Protein AF-A0A183P078-F1 (afdb_monomer_lite)

Secondary structure (DSSP, 8-state):
-----------------S-HHHHHHHHHHHHHHHHHHTTS-SS---------PPPPHHHHHHHHHHHHH-SS--HHHHHHHHHHTT--HHHHHHHHHHHHHHHHHHH--

Radius of gyration: 20.88 Å; chains: 1; bounding box: 39×44×66 Å

Organism: NCBI:txid31246

Sequence (109 aa):
IDSSSELSLNNHDQNYNNNNNEYLNNKQNDLNQLKKINKQNNNHNHNYSRNRTAFTDYQLICLEREFSHIQYLSRIDRIHLAQNLNLTEKQVKIWFQNRRVRWRKRNSL

Structure (mmCIF, N/CA/C/O backbone):
data_AF-A0A183P078-F1
#
_entry.id   AF-A0A183P078-F1
#
loop_
_atom_site.group_PDB
_atom_site.id
_atom_site.type_symbol
_atom_site.label_atom_id
_atom_site.label_alt_id
_atom_site.label_comp_id
_atom_site.label_asym_id
_atom_site.label_entity_id
_atom_site.label_seq_id
_atom_site.pdbx_PDB_ins_code
_atom_site.Cartn_x
_atom_site.Cartn_y
_atom_site.Cartn_z
_atom_site.occupancy
_atom_site.B_iso_or_equiv
_atom_site.auth_seq_id
_atom_site.auth_comp_id
_atom_site.auth_asym_id
_atom_site.auth_atom_id
_atom_site.pdbx_PDB_model_num
ATOM 1 N N . ILE A 1 1 ? -11.450 24.358 -44.042 1.00 34.62 1 ILE A N 1
ATOM 2 C CA . ILE A 1 1 ? -11.245 22.899 -44.172 1.00 34.62 1 ILE A CA 1
ATOM 3 C C . ILE A 1 1 ? -9.870 22.636 -43.583 1.00 34.62 1 ILE A C 1
ATOM 5 O O . ILE A 1 1 ? -8.909 23.106 -44.165 1.00 34.62 1 ILE A O 1
ATOM 9 N N . ASP A 1 2 ? -9.665 22.061 -42.414 1.00 32.41 2 ASP A N 1
ATOM 10 C CA . ASP A 1 2 ? -10.519 21.580 -41.331 1.00 32.41 2 ASP A CA 1
ATOM 11 C C . ASP A 1 2 ? -9.619 21.576 -40.077 1.00 32.41 2 ASP A C 1
ATOM 13 O O . ASP A 1 2 ? -8.392 21.521 -40.188 1.00 32.41 2 ASP A O 1
ATOM 17 N N . SER A 1 3 ? -10.235 21.699 -38.911 1.00 44.38 3 SER A N 1
ATOM 18 C CA . SER A 1 3 ? -9.624 21.707 -37.589 1.00 44.38 3 SER A CA 1
ATOM 19 C C . SER A 1 3 ? -8.840 20.426 -37.299 1.00 44.38 3 SER A C 1
ATOM 21 O O . SER A 1 3 ? -9.334 19.317 -37.470 1.00 44.38 3 SER A O 1
ATOM 23 N N . SER A 1 4 ? -7.658 20.567 -36.708 1.00 38.53 4 SER A N 1
ATOM 24 C CA . SER A 1 4 ? -7.100 19.553 -35.811 1.00 38.53 4 SER A CA 1
ATOM 25 C C . SER A 1 4 ? -6.550 20.268 -34.586 1.00 38.53 4 SER A C 1
ATOM 27 O O . SER A 1 4 ? -5.487 20.877 -34.621 1.00 38.53 4 SER A O 1
ATOM 29 N N . SER A 1 5 ? -7.356 20.263 -33.520 1.00 45.00 5 SER A N 1
ATOM 30 C CA . SER A 1 5 ? -6.926 20.642 -32.175 1.00 45.00 5 SER A CA 1
ATOM 31 C C . SER A 1 5 ? -5.869 19.648 -31.712 1.00 45.00 5 SER A C 1
ATOM 33 O O . SER A 1 5 ? -6.204 18.533 -31.314 1.00 45.00 5 SER A O 1
ATOM 35 N N . GLU A 1 6 ? -4.601 20.044 -31.740 1.00 41.44 6 GLU A N 1
ATOM 36 C CA . GLU A 1 6 ? -3.586 19.359 -30.950 1.00 41.44 6 GLU A CA 1
ATOM 37 C C . GLU A 1 6 ? -3.815 19.710 -29.477 1.00 41.44 6 GLU A C 1
ATOM 39 O O . GLU A 1 6 ? -3.617 20.838 -29.025 1.00 41.44 6 GLU A O 1
ATOM 44 N N . LEU A 1 7 ? -4.319 18.721 -28.739 1.00 39.75 7 LEU A N 1
ATOM 45 C CA . LEU A 1 7 ? -4.433 18.741 -27.288 1.00 39.75 7 LEU A CA 1
ATOM 46 C C . LEU A 1 7 ? -3.047 18.996 -26.691 1.00 39.75 7 LEU A C 1
ATOM 48 O O . LEU A 1 7 ? -2.171 18.133 -26.722 1.00 39.75 7 LEU A O 1
ATOM 52 N N . SER A 1 8 ? -2.876 20.196 -26.142 1.00 39.06 8 SER A N 1
ATOM 53 C CA . SER A 1 8 ? -1.691 20.598 -25.396 1.00 39.06 8 SER A CA 1
ATOM 54 C C . SER A 1 8 ? -1.494 19.646 -24.212 1.00 39.06 8 SER A C 1
ATOM 56 O O . SER A 1 8 ? -2.275 19.640 -23.256 1.00 39.06 8 SER A O 1
ATOM 58 N N . LEU A 1 9 ? -0.473 18.790 -24.302 1.00 38.56 9 LEU A N 1
ATOM 59 C CA . LEU A 1 9 ? 0.024 17.987 -23.191 1.00 38.56 9 LEU A CA 1
ATOM 60 C C . LEU A 1 9 ? 0.528 18.959 -22.127 1.00 38.56 9 LEU A C 1
ATOM 62 O O . LEU A 1 9 ? 1.603 19.541 -22.258 1.00 38.56 9 LEU A O 1
ATOM 66 N N . ASN A 1 10 ? -0.284 19.161 -21.090 1.00 37.78 10 ASN A N 1
ATOM 67 C CA . ASN A 1 10 ? 0.090 19.958 -19.935 1.00 37.78 10 ASN A CA 1
ATOM 68 C C . ASN A 1 10 ? 1.406 19.429 -19.358 1.00 37.78 10 ASN A C 1
ATOM 70 O O . ASN A 1 10 ? 1.473 18.327 -18.809 1.00 37.78 10 ASN A O 1
ATOM 74 N N . ASN A 1 11 ? 2.437 20.257 -19.509 1.00 39.38 11 ASN A N 1
ATOM 75 C CA . ASN A 1 11 ? 3.727 20.162 -18.855 1.00 39.38 11 ASN A CA 1
ATOM 76 C C . ASN A 1 11 ? 3.505 20.057 -17.341 1.00 39.38 11 ASN A C 1
ATOM 78 O O . ASN A 1 11 ? 3.183 21.046 -16.686 1.00 39.38 11 ASN A O 1
ATOM 82 N N . HIS A 1 12 ? 3.641 18.855 -16.781 1.00 42.22 12 HIS A N 1
ATOM 83 C CA . HIS A 1 12 ? 3.809 18.711 -15.342 1.00 42.22 12 HIS A CA 1
ATOM 84 C C . HIS A 1 12 ? 5.296 18.877 -15.047 1.00 42.22 12 HIS A C 1
ATOM 86 O O . HIS A 1 12 ? 6.102 17.987 -15.327 1.00 42.22 12 HIS A O 1
ATOM 92 N N . ASP A 1 13 ? 5.635 20.071 -14.568 1.00 39.94 13 ASP A N 1
ATOM 93 C CA . ASP A 1 13 ? 6.985 20.514 -14.262 1.00 39.94 13 ASP A CA 1
ATOM 94 C C . ASP A 1 13 ? 7.784 19.469 -13.478 1.00 39.94 13 ASP A C 1
ATOM 96 O O . ASP A 1 13 ? 7.451 19.060 -12.362 1.00 39.94 13 ASP A O 1
ATOM 100 N N . GLN A 1 14 ? 8.899 19.077 -14.087 1.00 44.44 14 GLN A N 1
ATOM 101 C CA . GLN A 1 14 ? 9.988 18.339 -13.470 1.00 44.44 14 GLN A CA 1
ATOM 102 C C . GLN A 1 14 ? 10.657 19.215 -12.406 1.00 44.44 14 GLN A C 1
ATOM 104 O O . GLN A 1 14 ? 11.675 19.850 -12.670 1.00 44.44 14 GLN A O 1
ATOM 109 N N . ASN A 1 15 ? 10.127 19.229 -11.183 1.00 33.00 15 ASN A N 1
ATOM 110 C CA . ASN A 1 15 ? 10.866 19.743 -10.033 1.00 33.00 15 ASN A CA 1
ATOM 111 C C . ASN A 1 15 ? 11.594 18.594 -9.323 1.00 33.00 15 ASN A C 1
ATOM 113 O O . ASN A 1 15 ? 11.204 18.114 -8.257 1.00 33.00 15 ASN A O 1
ATOM 117 N N . TYR A 1 16 ? 12.666 18.127 -9.963 1.00 38.16 16 TYR A N 1
ATOM 118 C CA . TYR A 1 16 ? 13.724 17.397 -9.281 1.00 38.16 16 TYR A CA 1
ATOM 119 C C . TYR A 1 16 ? 14.512 18.390 -8.428 1.00 38.16 16 TYR A C 1
ATOM 121 O O . TYR A 1 16 ? 15.229 19.218 -8.979 1.00 38.16 16 TYR A O 1
ATOM 129 N N . ASN A 1 17 ? 14.463 18.253 -7.099 1.00 36.94 17 ASN A N 1
ATOM 130 C CA . ASN A 1 17 ? 15.627 18.582 -6.280 1.00 36.94 17 ASN A CA 1
ATOM 131 C C . ASN A 1 17 ? 15.693 17.829 -4.937 1.00 36.94 17 ASN A C 1
ATOM 133 O O . ASN A 1 17 ? 14.838 17.956 -4.067 1.00 36.94 17 ASN A O 1
ATOM 137 N N . ASN A 1 18 ? 16.797 17.078 -4.829 1.00 42.31 18 ASN A N 1
ATOM 138 C CA . ASN A 1 18 ? 17.556 16.636 -3.655 1.00 42.31 18 ASN A CA 1
ATOM 139 C C . ASN A 1 18 ? 16.876 15.842 -2.530 1.00 42.31 18 ASN A C 1
ATOM 141 O O . ASN A 1 18 ? 16.520 16.400 -1.504 1.00 42.31 18 ASN A O 1
ATOM 145 N N . ASN A 1 19 ? 16.904 14.505 -2.654 1.00 36.28 19 A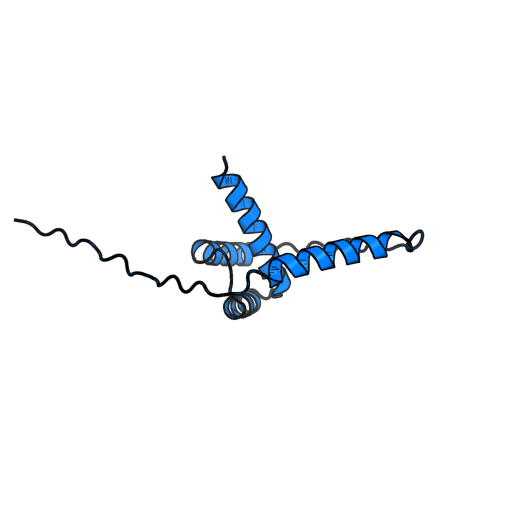SN A N 1
ATOM 146 C CA . ASN A 1 19 ? 17.143 13.575 -1.530 1.00 36.28 19 ASN A CA 1
ATOM 147 C C . ASN A 1 19 ? 17.760 12.231 -1.990 1.00 36.28 19 ASN A C 1
ATOM 149 O O . ASN A 1 19 ? 17.466 11.164 -1.456 1.00 36.28 19 ASN A O 1
ATOM 153 N N . ASN A 1 20 ? 18.647 12.250 -2.993 1.00 42.53 20 ASN A N 1
ATOM 154 C CA . ASN A 1 20 ? 19.294 11.021 -3.485 1.00 42.53 20 ASN A CA 1
ATOM 155 C C . ASN A 1 20 ? 20.397 10.479 -2.551 1.00 42.53 20 ASN A C 1
ATOM 157 O O . ASN A 1 20 ? 20.770 9.313 -2.665 1.00 42.53 20 ASN A O 1
ATOM 161 N N . ASN A 1 21 ? 20.867 11.268 -1.578 1.00 42.06 21 ASN A N 1
ATOM 162 C CA . ASN A 1 21 ? 21.908 10.833 -0.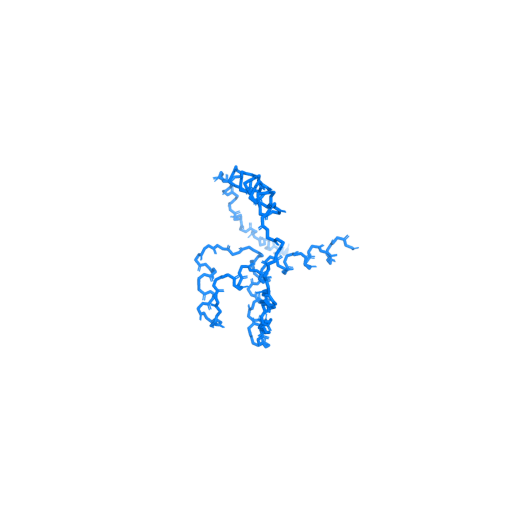637 1.00 42.06 21 ASN A CA 1
ATOM 163 C C . ASN A 1 21 ? 21.363 10.024 0.554 1.00 42.06 21 ASN A C 1
ATOM 165 O O . ASN A 1 21 ? 22.110 9.281 1.187 1.00 42.06 21 ASN A O 1
ATOM 169 N N . GLU A 1 22 ? 20.066 10.107 0.853 1.00 46.81 22 GLU A N 1
ATOM 170 C CA . GLU A 1 22 ? 19.479 9.387 1.989 1.00 46.81 22 GLU A CA 1
ATOM 171 C C . GLU A 1 22 ? 19.242 7.902 1.658 1.00 46.81 22 GLU A C 1
ATOM 173 O O . GLU A 1 22 ? 19.481 7.015 2.477 1.00 46.81 22 GLU A O 1
ATOM 178 N N . TYR A 1 23 ? 18.866 7.596 0.413 1.00 45.97 23 TYR A N 1
ATOM 179 C CA . TYR A 1 23 ? 18.626 6.220 -0.036 1.00 45.97 23 TYR A CA 1
ATOM 180 C C . TYR A 1 23 ? 19.898 5.363 -0.082 1.00 45.97 23 TYR A C 1
ATOM 182 O O . TYR A 1 23 ? 19.835 4.160 0.184 1.00 45.97 23 TYR A O 1
ATOM 190 N N . LEU A 1 24 ? 21.049 5.965 -0.399 1.00 44.97 24 LEU A N 1
ATOM 191 C CA . LEU A 1 24 ? 22.319 5.245 -0.483 1.00 44.97 24 LEU A CA 1
ATOM 192 C C . LEU A 1 24 ? 22.965 5.062 0.900 1.00 44.97 24 LEU A C 1
ATOM 194 O O . LEU A 1 24 ? 23.435 3.968 1.211 1.00 44.97 24 LEU A O 1
ATOM 198 N N . ASN A 1 25 ? 22.890 6.079 1.767 1.00 42.00 25 ASN A N 1
ATOM 199 C CA . ASN A 1 25 ? 23.400 5.999 3.139 1.00 42.00 25 ASN A CA 1
ATOM 200 C C . ASN A 1 25 ? 22.604 5.011 4.008 1.00 42.00 25 ASN A C 1
ATOM 202 O O . ASN A 1 25 ? 23.193 4.250 4.777 1.00 42.00 25 ASN A O 1
ATOM 206 N N . ASN A 1 26 ? 21.283 4.929 3.828 1.00 43.12 26 ASN A N 1
ATOM 207 C CA . ASN A 1 26 ? 20.450 3.977 4.569 1.00 43.12 26 ASN A CA 1
ATOM 208 C C . ASN A 1 26 ? 20.742 2.512 4.191 1.00 43.12 26 ASN A C 1
ATOM 210 O O . ASN A 1 26 ? 20.798 1.651 5.067 1.00 43.12 26 ASN A O 1
ATOM 214 N N . LYS A 1 27 ? 21.055 2.227 2.918 1.00 51.97 27 LYS A N 1
ATOM 215 C CA . LYS A 1 27 ? 21.422 0.873 2.458 1.00 51.97 27 LYS A CA 1
ATOM 216 C C . LYS A 1 27 ? 22.750 0.384 3.053 1.00 51.97 27 LYS A C 1
ATOM 218 O O . LYS A 1 27 ? 22.903 -0.805 3.337 1.00 51.97 27 LYS A O 1
ATOM 223 N N . GLN A 1 28 ? 23.700 1.297 3.259 1.00 46.16 28 GLN A N 1
ATOM 224 C CA . GLN A 1 28 ? 24.995 1.002 3.878 1.00 46.16 28 GLN A CA 1
ATOM 225 C C . GLN A 1 28 ? 24.843 0.698 5.380 1.00 46.16 28 GLN A C 1
ATOM 227 O O . GLN A 1 28 ? 25.480 -0.220 5.903 1.00 46.16 28 GLN A O 1
ATOM 232 N N . ASN A 1 29 ? 23.946 1.421 6.057 1.00 52.12 29 ASN A N 1
ATOM 233 C CA . ASN A 1 29 ? 23.629 1.214 7.470 1.00 52.12 29 ASN A CA 1
ATOM 234 C C . ASN A 1 29 ? 22.899 -0.120 7.708 1.00 52.12 29 ASN A C 1
ATOM 236 O O . ASN A 1 29 ? 23.263 -0.853 8.630 1.00 52.12 29 ASN A O 1
ATOM 240 N N . ASP A 1 30 ? 21.974 -0.500 6.820 1.00 56.41 30 ASP A N 1
ATOM 241 C CA . ASP A 1 30 ? 21.249 -1.779 6.881 1.00 56.41 30 ASP A CA 1
ATOM 242 C C . ASP A 1 30 ? 22.185 -2.998 6.747 1.00 56.41 30 ASP A C 1
ATOM 244 O O . ASP A 1 30 ? 22.056 -3.985 7.476 1.00 56.41 30 ASP A O 1
ATOM 248 N N . LEU A 1 31 ? 23.180 -2.931 5.851 1.00 54.94 31 LEU A N 1
ATOM 249 C CA . LEU A 1 31 ? 24.186 -3.989 5.664 1.00 54.94 31 LEU A CA 1
ATOM 250 C C . LEU A 1 31 ? 25.104 -4.151 6.885 1.00 54.94 31 LEU A C 1
ATOM 252 O O . LEU A 1 31 ? 25.475 -5.272 7.243 1.00 54.94 31 LEU A O 1
ATOM 256 N N . ASN A 1 32 ? 25.458 -3.046 7.541 1.00 52.03 32 ASN A N 1
ATOM 257 C CA . ASN A 1 32 ? 26.280 -3.065 8.751 1.00 52.03 32 ASN A CA 1
ATOM 258 C C . ASN A 1 32 ? 25.490 -3.550 9.977 1.00 52.03 32 ASN A C 1
ATOM 260 O O . ASN A 1 32 ? 26.057 -4.206 10.855 1.00 52.03 32 ASN A O 1
ATOM 264 N N . GLN A 1 33 ? 24.177 -3.305 10.012 1.00 54.38 33 GLN A N 1
ATOM 265 C CA . GLN A 1 33 ? 23.287 -3.815 11.052 1.00 54.38 33 GLN A CA 1
ATOM 266 C C . GLN A 1 33 ? 23.042 -5.327 10.905 1.00 54.38 33 GLN A C 1
ATOM 268 O O . GLN A 1 33 ? 23.076 -6.047 11.902 1.00 54.38 33 GLN A O 1
ATOM 273 N N . LEU A 1 34 ? 22.934 -5.845 9.673 1.00 53.19 34 LEU A N 1
ATOM 274 C CA . LEU A 1 34 ? 22.789 -7.285 9.407 1.00 53.19 34 LEU A CA 1
ATOM 275 C C . LEU A 1 34 ? 24.028 -8.106 9.816 1.00 53.19 34 LEU A C 1
ATOM 277 O O . LEU A 1 34 ? 23.902 -9.232 10.292 1.00 53.19 34 LEU A O 1
ATOM 281 N N . LYS A 1 35 ? 25.235 -7.541 9.675 1.00 56.78 35 LYS A N 1
ATOM 282 C CA . LYS A 1 35 ? 26.492 -8.225 10.030 1.00 56.78 35 LYS A CA 1
ATOM 283 C C . LYS A 1 35 ? 26.719 -8.350 11.542 1.00 56.78 35 LYS A C 1
ATOM 285 O O . LYS A 1 35 ? 27.370 -9.301 11.966 1.00 56.78 35 LYS A O 1
ATOM 290 N N . LYS A 1 36 ? 26.170 -7.443 12.364 1.00 52.28 36 LYS A N 1
ATOM 291 C CA . LYS A 1 36 ? 26.274 -7.516 13.837 1.00 52.28 36 LYS A CA 1
ATOM 292 C C . LYS A 1 36 ? 25.318 -8.539 14.467 1.00 52.28 36 LYS A C 1
ATOM 294 O O . LYS A 1 36 ? 25.638 -9.081 15.518 1.00 52.28 36 LYS A O 1
ATOM 299 N N . ILE A 1 37 ? 24.191 -8.846 13.821 1.00 51.50 37 ILE A N 1
ATOM 300 C CA . ILE A 1 37 ? 23.163 -9.762 14.354 1.00 51.50 37 ILE A CA 1
ATOM 301 C C . ILE A 1 37 ? 23.604 -11.239 14.288 1.00 51.50 37 ILE A C 1
ATOM 303 O O . ILE A 1 37 ? 23.232 -12.039 15.143 1.00 51.50 37 ILE A O 1
ATOM 307 N N . ASN A 1 38 ? 24.461 -11.608 13.332 1.00 46.44 38 ASN A N 1
ATOM 308 C CA . ASN A 1 38 ? 24.801 -13.013 13.066 1.00 46.44 38 ASN A CA 1
ATOM 309 C C . ASN A 1 38 ? 25.812 -13.653 14.037 1.00 46.44 38 ASN A C 1
ATOM 311 O O . ASN A 1 38 ? 26.133 -14.825 13.864 1.00 46.44 38 ASN A O 1
ATOM 315 N N . LYS A 1 39 ? 26.329 -12.933 15.045 1.00 52.03 39 LYS A N 1
ATOM 316 C CA . LYS A 1 39 ? 27.369 -13.473 15.946 1.00 52.03 39 LYS A CA 1
ATOM 317 C C . LYS A 1 39 ? 26.869 -13.900 17.336 1.00 52.03 39 LYS A C 1
ATOM 319 O O . LYS A 1 39 ? 27.675 -14.415 18.100 1.00 52.03 39 LYS A O 1
ATOM 324 N N . GLN A 1 40 ? 25.587 -13.723 17.684 1.00 48.19 40 GLN A N 1
ATOM 325 C CA . GLN A 1 40 ? 25.134 -13.956 19.073 1.00 48.19 40 GLN A CA 1
ATOM 326 C C . GLN A 1 40 ? 23.854 -14.777 19.297 1.00 48.19 40 GLN A C 1
ATOM 328 O O . GLN A 1 40 ? 23.517 -14.998 20.451 1.00 48.19 40 GLN A O 1
ATOM 333 N N . ASN A 1 41 ? 23.179 -15.319 18.279 1.00 41.00 41 ASN A N 1
ATOM 334 C CA . ASN A 1 41 ? 21.895 -16.009 18.503 1.00 41.00 41 ASN A CA 1
ATOM 335 C C . ASN A 1 41 ? 21.898 -17.474 18.028 1.00 41.00 41 ASN A C 1
ATOM 337 O O . ASN A 1 41 ? 21.110 -17.858 17.171 1.00 41.00 41 ASN A O 1
ATOM 341 N N . ASN A 1 42 ? 22.775 -18.298 18.612 1.00 49.03 42 ASN A N 1
ATOM 342 C CA . ASN A 1 42 ? 22.756 -19.765 18.495 1.00 49.03 42 ASN A CA 1
ATOM 343 C C . ASN A 1 42 ? 22.074 -20.403 19.712 1.00 49.03 42 ASN A C 1
ATOM 345 O O . ASN A 1 42 ? 22.740 -21.118 20.447 1.00 49.03 42 ASN A O 1
ATOM 349 N N . ASN A 1 43 ? 20.799 -20.095 19.957 1.00 48.72 43 ASN A N 1
ATOM 350 C CA . ASN A 1 43 ? 19.843 -20.867 20.773 1.00 48.72 43 ASN A CA 1
ATOM 351 C C . ASN A 1 43 ? 18.772 -19.904 21.275 1.00 48.72 43 ASN A C 1
ATOM 353 O O . ASN A 1 43 ? 19.027 -19.145 22.196 1.00 48.72 43 ASN A O 1
ATOM 357 N N . HIS A 1 44 ? 17.599 -19.905 20.648 1.00 45.38 44 HIS A N 1
ATOM 358 C CA . HIS A 1 44 ? 16.300 -19.948 21.323 1.00 45.38 44 HIS A CA 1
ATOM 359 C C . HIS A 1 44 ? 15.190 -19.819 20.280 1.00 45.38 44 HIS A C 1
ATOM 361 O O . HIS A 1 44 ? 15.173 -18.918 19.444 1.00 45.38 44 HIS A O 1
ATOM 367 N N . ASN A 1 45 ? 14.271 -20.778 20.351 1.00 50.28 45 ASN A N 1
ATOM 368 C CA . ASN A 1 45 ? 12.962 -20.790 19.724 1.00 50.28 45 ASN A CA 1
ATOM 369 C C . ASN A 1 45 ? 12.368 -19.393 19.519 1.00 50.28 45 ASN A C 1
ATOM 371 O O . ASN A 1 45 ? 11.970 -18.741 20.478 1.00 50.28 45 ASN A O 1
ATOM 375 N N . HIS A 1 46 ? 12.162 -19.020 18.260 1.00 50.22 46 HIS A N 1
ATOM 376 C CA . HIS A 1 46 ? 10.882 -18.450 17.879 1.00 50.22 46 HIS A CA 1
ATOM 377 C C . HIS A 1 46 ? 10.654 -18.611 16.380 1.00 50.22 46 HIS A C 1
ATOM 379 O O . HIS A 1 46 ? 11.063 -17.798 15.551 1.00 50.22 46 HIS A O 1
ATOM 385 N N . ASN A 1 47 ? 9.883 -19.643 16.053 1.00 48.53 47 ASN A N 1
ATOM 386 C CA . ASN A 1 47 ? 9.016 -19.663 14.886 1.00 48.53 47 ASN A CA 1
ATOM 387 C C . ASN A 1 47 ? 7.963 -18.538 14.991 1.00 48.53 47 ASN A C 1
ATOM 389 O O . ASN A 1 47 ? 6.764 -18.802 14.981 1.00 48.53 47 ASN A O 1
ATOM 393 N N . TYR A 1 48 ? 8.380 -17.267 15.061 1.00 50.75 48 TYR A N 1
ATOM 394 C CA . TYR A 1 48 ? 7.529 -16.138 14.683 1.00 50.75 48 TYR A CA 1
ATOM 395 C C . TYR A 1 48 ? 7.421 -16.135 13.158 1.00 50.75 48 TYR A C 1
ATOM 397 O O . TYR A 1 48 ? 7.893 -15.231 12.462 1.00 50.75 48 TYR A O 1
ATOM 405 N N . SER A 1 49 ? 6.812 -17.190 12.616 1.00 50.06 49 SER A N 1
ATOM 406 C CA . SER A 1 49 ? 6.227 -17.130 11.290 1.00 50.06 49 SER A CA 1
ATOM 407 C C . SER A 1 49 ? 5.276 -15.944 11.331 1.00 50.06 49 SER A C 1
ATOM 409 O O . SER A 1 49 ? 4.289 -15.957 12.062 1.00 50.06 49 SER A O 1
ATOM 411 N N . ARG A 1 50 ? 5.632 -14.853 10.647 1.00 58.53 50 ARG A N 1
ATOM 412 C CA . ARG A 1 50 ? 4.733 -13.714 10.484 1.00 58.53 50 ARG A CA 1
ATOM 413 C C . ARG A 1 50 ? 3.469 -14.280 9.857 1.00 58.53 50 ARG A C 1
ATOM 415 O O . ARG A 1 50 ? 3.510 -14.623 8.676 1.00 58.53 50 ARG A O 1
ATOM 422 N N . ASN A 1 51 ? 2.402 -14.414 10.646 1.00 58.56 51 ASN A N 1
ATOM 423 C CA . ASN A 1 51 ? 1.093 -14.832 10.164 1.00 58.56 51 ASN A CA 1
ATOM 424 C C . ASN A 1 51 ? 0.775 -13.959 8.954 1.00 58.56 51 ASN A C 1
ATOM 426 O O . ASN A 1 51 ? 0.623 -12.741 9.068 1.00 58.56 51 ASN A O 1
ATOM 430 N N . ARG A 1 52 ? 0.829 -14.571 7.769 1.00 73.56 52 ARG A N 1
ATOM 431 C CA . ARG A 1 52 ? 0.647 -13.859 6.513 1.00 73.56 52 ARG A CA 1
ATOM 432 C C . ARG A 1 52 ? -0.822 -13.483 6.455 1.00 73.56 52 ARG A C 1
ATOM 434 O O . ARG A 1 52 ? -1.665 -14.344 6.242 1.00 73.56 52 ARG A O 1
ATOM 441 N N . THR A 1 53 ? -1.124 -12.213 6.674 1.00 78.12 53 THR A N 1
ATOM 442 C CA . THR A 1 53 ? -2.464 -11.692 6.435 1.00 78.12 53 THR A CA 1
ATOM 443 C C . THR A 1 53 ? -2.646 -11.518 4.932 1.00 78.12 53 THR A C 1
ATOM 445 O O . THR A 1 53 ? -1.842 -10.858 4.268 1.00 78.12 53 THR A O 1
ATOM 448 N N . ALA A 1 54 ? -3.665 -12.177 4.382 1.00 91.38 54 ALA A N 1
ATOM 449 C CA . ALA A 1 54 ? -4.100 -11.951 3.012 1.00 91.38 54 ALA A CA 1
ATOM 450 C C . ALA A 1 54 ? -4.912 -10.650 2.949 1.00 91.38 54 ALA A C 1
ATOM 452 O O . ALA A 1 54 ? -5.651 -10.335 3.881 1.00 91.38 54 ALA A O 1
ATOM 453 N N . PHE A 1 55 ? -4.755 -9.897 1.863 1.00 95.44 55 PHE A N 1
ATOM 454 C CA . PHE A 1 55 ? -5.631 -8.764 1.571 1.00 95.44 55 PHE A CA 1
ATOM 455 C C . PHE A 1 55 ? -6.946 -9.276 0.986 1.00 95.44 55 PHE A C 1
ATOM 457 O O . PHE A 1 55 ? -6.945 -10.283 0.277 1.00 95.44 55 PHE A O 1
ATOM 464 N N . THR A 1 56 ? -8.049 -8.588 1.270 1.00 97.12 56 THR A N 1
ATOM 465 C CA . THR A 1 56 ? -9.341 -8.880 0.636 1.00 97.12 56 THR A CA 1
ATOM 466 C C . THR A 1 56 ? -9.331 -8.446 -0.831 1.00 97.12 56 THR A C 1
ATOM 468 O O . THR A 1 56 ? -8.533 -7.590 -1.227 1.00 97.12 56 THR A O 1
ATOM 471 N N . ASP A 1 57 ? -10.246 -8.980 -1.640 1.00 96.62 57 ASP A N 1
ATOM 472 C CA . ASP A 1 57 ? -10.356 -8.602 -3.056 1.00 96.62 57 ASP A CA 1
ATOM 473 C C . ASP A 1 57 ? -10.608 -7.101 -3.227 1.00 96.62 57 ASP A C 1
ATOM 475 O O . ASP A 1 57 ? -9.964 -6.448 -4.047 1.00 96.62 57 ASP A O 1
ATOM 479 N N . TYR A 1 58 ? -11.467 -6.524 -2.382 1.00 97.50 58 TYR A N 1
ATOM 480 C CA . TYR A 1 58 ? -11.714 -5.083 -2.354 1.00 97.50 58 TYR A CA 1
ATOM 481 C C . TYR A 1 58 ? -10.426 -4.283 -2.109 1.00 97.50 58 TYR A C 1
ATOM 483 O O . TYR A 1 58 ? -10.119 -3.351 -2.853 1.00 97.50 58 TYR A O 1
ATOM 491 N N . GLN A 1 59 ? -9.626 -4.680 -1.112 1.00 97.88 59 GLN A N 1
ATOM 492 C CA . GLN A 1 59 ? -8.352 -4.019 -0.819 1.00 97.88 59 GLN A CA 1
ATOM 493 C C . GLN A 1 59 ? -7.390 -4.105 -2.008 1.00 97.88 59 GLN A C 1
ATOM 495 O O . GLN A 1 59 ? -6.750 -3.111 -2.348 1.00 97.88 59 GLN A O 1
ATOM 500 N N . LEU A 1 60 ? -7.300 -5.265 -2.665 1.00 97.94 60 LEU A N 1
ATOM 501 C CA . LEU A 1 60 ? -6.455 -5.448 -3.846 1.00 97.94 60 LEU A CA 1
ATOM 502 C C . LEU A 1 60 ? -6.901 -4.568 -5.016 1.00 97.94 60 LEU A C 1
ATOM 504 O O . LEU A 1 60 ? -6.054 -3.922 -5.628 1.00 97.94 60 LEU A O 1
ATOM 508 N N . ILE A 1 61 ? -8.203 -4.501 -5.299 1.00 97.88 61 ILE A N 1
ATOM 509 C CA . ILE A 1 61 ? -8.759 -3.665 -6.372 1.00 97.88 61 ILE A CA 1
ATOM 510 C C . ILE A 1 61 ? -8.414 -2.194 -6.137 1.00 97.88 61 ILE A C 1
ATOM 512 O O . ILE A 1 61 ? -7.924 -1.527 -7.047 1.00 97.88 61 ILE A O 1
ATOM 516 N N . CYS A 1 62 ? -8.615 -1.687 -4.920 1.00 97.94 62 CYS A N 1
ATOM 517 C CA . CYS A 1 62 ? -8.277 -0.305 -4.589 1.00 97.94 62 CYS A CA 1
ATOM 518 C C . CYS A 1 62 ? -6.771 -0.031 -4.693 1.00 97.94 62 CYS A C 1
ATOM 520 O O . CYS A 1 62 ? -6.378 0.996 -5.240 1.00 97.94 62 CYS A O 1
ATOM 522 N N . LEU A 1 63 ? -5.924 -0.949 -4.215 1.00 98.25 63 LEU A N 1
ATOM 523 C CA . LEU A 1 63 ? -4.467 -0.825 -4.320 1.00 98.25 63 LEU A CA 1
ATOM 524 C C . LEU A 1 63 ? -3.991 -0.824 -5.783 1.00 98.25 63 LEU A C 1
ATOM 526 O O . LEU A 1 63 ? -3.127 -0.029 -6.143 1.00 98.25 63 LEU A O 1
ATOM 530 N N . GLU A 1 64 ? -4.553 -1.688 -6.633 1.00 98.38 64 GLU A N 1
ATOM 531 C CA . GLU A 1 64 ? -4.252 -1.727 -8.071 1.00 98.38 64 GLU A CA 1
ATOM 532 C C . GLU A 1 64 ? -4.751 -0.478 -8.793 1.00 98.38 64 GLU A C 1
ATOM 534 O O . GLU A 1 64 ? -4.014 0.082 -9.605 1.00 98.38 64 GLU A O 1
ATOM 539 N N . ARG A 1 65 ? -5.962 -0.011 -8.464 1.00 97.69 65 ARG A N 1
ATOM 540 C CA . ARG A 1 65 ? -6.503 1.244 -8.988 1.00 97.69 65 ARG A CA 1
ATOM 541 C C . ARG A 1 65 ? -5.582 2.399 -8.633 1.00 97.69 65 ARG A C 1
ATOM 543 O O . ARG A 1 65 ? -5.218 3.162 -9.512 1.00 97.69 65 ARG A O 1
ATOM 550 N N . GLU A 1 66 ? -5.160 2.535 -7.383 1.00 98.06 66 GLU A N 1
ATOM 551 C CA . GLU A 1 66 ? -4.240 3.613 -7.015 1.00 98.06 66 GLU A CA 1
ATOM 552 C C . GLU A 1 66 ? -2.898 3.474 -7.754 1.00 98.06 66 GLU A C 1
ATOM 554 O O . GLU A 1 66 ? -2.391 4.439 -8.318 1.00 98.06 66 GLU A O 1
ATOM 559 N N . PHE A 1 67 ? -2.368 2.250 -7.856 1.00 97.94 67 PHE A N 1
ATOM 560 C CA . PHE A 1 67 ? -1.111 1.973 -8.555 1.00 97.94 67 PHE A CA 1
ATOM 561 C C . PHE A 1 67 ? -1.138 2.322 -10.049 1.00 97.94 67 PHE A C 1
ATOM 563 O O . PHE A 1 67 ? -0.104 2.709 -10.599 1.00 97.94 67 PHE A O 1
ATOM 570 N N . SER A 1 68 ? -2.286 2.180 -10.721 1.00 96.94 68 SER A N 1
ATOM 571 C CA . SER A 1 68 ? -2.416 2.583 -12.125 1.00 96.94 68 SER A CA 1
ATOM 572 C C . SER A 1 68 ? -2.357 4.097 -12.316 1.00 96.94 68 SER A C 1
ATOM 574 O O . SER A 1 68 ? -1.950 4.535 -13.386 1.00 96.94 68 SER A O 1
ATOM 576 N N . HIS A 1 69 ? -2.726 4.880 -11.296 1.00 96.75 69 HIS A N 1
ATOM 577 C CA . HIS A 1 69 ? -2.601 6.339 -11.321 1.00 96.75 69 HIS A CA 1
ATOM 578 C C . HIS A 1 69 ? -1.197 6.780 -10.894 1.00 96.75 69 HIS A C 1
ATOM 580 O O . HIS A 1 69 ? -0.571 7.593 -11.569 1.00 96.75 69 HIS A O 1
ATOM 586 N N . ILE A 1 70 ? -0.677 6.217 -9.797 1.00 95.75 70 ILE A N 1
ATOM 587 C CA . ILE A 1 70 ? 0.618 6.581 -9.214 1.00 95.75 70 ILE A CA 1
ATOM 588 C C . ILE A 1 70 ? 1.389 5.343 -8.740 1.00 95.75 70 ILE A C 1
ATOM 590 O O . ILE A 1 70 ? 0.959 4.586 -7.879 1.00 95.75 70 ILE A O 1
ATOM 594 N N . GLN A 1 71 ? 2.600 5.132 -9.260 1.00 96.62 71 GLN A N 1
ATOM 595 C CA . GLN A 1 71 ? 3.402 3.936 -8.935 1.00 96.62 71 GLN A CA 1
ATOM 596 C C . GLN A 1 71 ? 4.216 4.071 -7.630 1.00 96.62 71 GLN A C 1
ATOM 598 O O . GLN A 1 71 ? 4.745 3.084 -7.088 1.00 96.62 71 GLN A O 1
ATOM 603 N N . TYR A 1 72 ? 4.334 5.300 -7.120 1.00 97.81 72 TYR A N 1
ATOM 604 C CA . TYR A 1 72 ? 5.038 5.668 -5.896 1.00 97.81 72 TYR A CA 1
ATOM 605 C C . TYR A 1 72 ? 4.156 6.620 -5.092 1.00 97.81 72 TYR A C 1
ATOM 607 O O . TYR A 1 72 ? 3.807 7.688 -5.573 1.00 97.81 72 TYR A O 1
ATOM 615 N N . LEU A 1 73 ? 3.811 6.226 -3.869 1.00 96.69 73 LEU A N 1
ATOM 616 C CA . LEU A 1 73 ? 2.996 7.049 -2.980 1.00 96.69 73 LEU A CA 1
ATOM 617 C C . LEU A 1 73 ? 3.849 8.080 -2.241 1.00 96.69 73 LEU A C 1
ATOM 619 O O . LEU A 1 73 ? 4.923 7.733 -1.727 1.00 96.69 73 LEU A O 1
ATOM 623 N N . SER A 1 74 ? 3.320 9.295 -2.082 1.00 97.19 74 SER A N 1
ATOM 624 C CA . SER A 1 74 ? 3.833 10.246 -1.096 1.00 97.19 74 SER A CA 1
ATOM 625 C C . SER A 1 74 ? 3.518 9.778 0.336 1.00 97.19 74 SER A C 1
ATOM 627 O O . SER A 1 74 ? 2.884 8.741 0.572 1.00 97.19 74 SER A O 1
ATOM 629 N N . ARG A 1 75 ? 3.987 10.523 1.347 1.00 96.38 75 ARG A N 1
ATOM 630 C CA . ARG A 1 75 ? 3.619 10.248 2.747 1.00 96.38 75 ARG A CA 1
ATOM 631 C C . ARG A 1 75 ? 2.114 10.407 2.966 1.00 96.38 75 ARG A C 1
ATOM 633 O O . ARG A 1 75 ? 1.530 9.551 3.621 1.00 96.38 75 ARG A O 1
ATOM 640 N N . ILE A 1 76 ? 1.529 11.473 2.430 1.00 97.62 76 ILE A N 1
ATOM 641 C CA . ILE A 1 76 ? 0.123 11.819 2.649 1.00 97.62 76 ILE A CA 1
ATOM 642 C C . ILE A 1 76 ? -0.784 10.795 1.966 1.00 97.62 76 ILE A C 1
ATOM 644 O O . ILE A 1 76 ? -1.642 10.216 2.632 1.00 97.62 76 ILE A O 1
ATOM 648 N N . ASP A 1 77 ? -0.508 10.459 0.704 1.00 96.62 77 ASP A N 1
ATOM 649 C CA . ASP A 1 77 ? -1.315 9.485 -0.050 1.00 96.62 77 ASP A CA 1
ATOM 650 C C . ASP A 1 77 ? -1.289 8.108 0.612 1.00 96.62 77 ASP A C 1
ATOM 652 O O . ASP A 1 77 ? -2.302 7.417 0.701 1.00 96.62 77 ASP A O 1
ATOM 656 N N . ARG A 1 78 ? -0.130 7.710 1.154 1.00 98.38 78 ARG A N 1
ATOM 657 C CA . ARG A 1 78 ? -0.003 6.445 1.882 1.00 98.38 78 ARG A CA 1
ATOM 658 C C . ARG A 1 78 ? -0.835 6.422 3.161 1.00 98.38 78 ARG A C 1
ATOM 660 O O . ARG A 1 78 ? -1.412 5.377 3.455 1.00 98.38 78 ARG A O 1
ATOM 667 N N . ILE A 1 79 ? -0.873 7.519 3.918 1.00 98.25 79 ILE A N 1
ATOM 668 C CA . ILE A 1 79 ? -1.694 7.619 5.133 1.00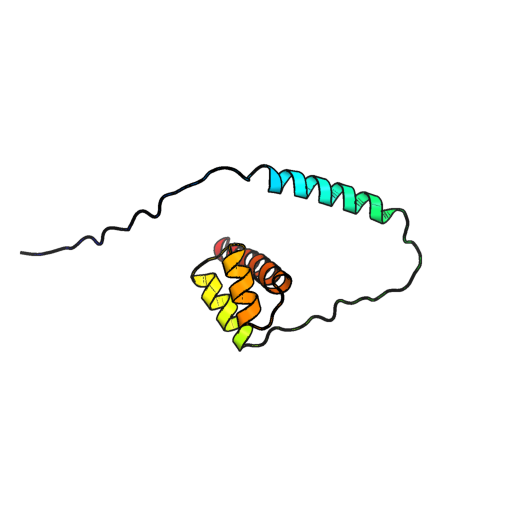 98.25 79 ILE A CA 1
ATOM 669 C C . ILE A 1 79 ? -3.175 7.505 4.760 1.00 98.25 79 ILE A C 1
ATOM 671 O O . ILE A 1 79 ? -3.870 6.656 5.318 1.00 98.25 79 ILE A O 1
ATOM 675 N N . HIS A 1 80 ? -3.626 8.277 3.768 1.00 98.12 80 HIS A N 1
ATOM 676 C CA . HIS A 1 80 ? -5.013 8.246 3.300 1.00 98.12 80 HIS A CA 1
ATOM 677 C C . HIS A 1 80 ? -5.430 6.858 2.808 1.00 98.12 80 HIS A C 1
ATOM 679 O O . HIS A 1 80 ? -6.455 6.323 3.230 1.00 98.12 80 HIS A O 1
ATOM 685 N N . LEU A 1 81 ? -4.615 6.233 1.958 1.00 97.69 81 LEU A N 1
ATOM 686 C CA . LEU A 1 81 ? -4.922 4.914 1.413 1.00 97.69 81 LEU A CA 1
ATOM 687 C C . LEU A 1 81 ? -4.945 3.831 2.500 1.00 97.69 81 LEU A C 1
ATOM 689 O O . LEU A 1 81 ? -5.787 2.937 2.469 1.00 97.69 81 LEU A O 1
ATOM 693 N N . ALA A 1 82 ? -4.042 3.916 3.479 1.00 98.12 82 ALA A N 1
ATOM 694 C CA . ALA A 1 82 ? -4.009 2.997 4.611 1.00 98.12 82 ALA A CA 1
ATOM 695 C C . ALA A 1 82 ? -5.289 3.095 5.456 1.00 98.12 82 ALA A C 1
ATOM 697 O O . ALA A 1 82 ? -5.905 2.070 5.751 1.00 98.12 82 ALA A O 1
ATOM 698 N N . GLN A 1 83 ? -5.724 4.316 5.778 1.00 98.06 83 GLN A N 1
ATOM 699 C CA . GLN A 1 83 ? -6.960 4.562 6.525 1.00 98.06 83 GLN A CA 1
ATOM 700 C C . GLN A 1 83 ? -8.190 4.036 5.776 1.00 98.06 83 GLN A C 1
ATOM 702 O O . GLN A 1 83 ? -8.974 3.287 6.355 1.00 98.06 83 GLN A O 1
ATOM 707 N N . ASN A 1 84 ? -8.308 4.345 4.481 1.00 97.69 84 ASN A N 1
ATOM 708 C CA . ASN A 1 84 ? -9.451 3.946 3.651 1.00 97.69 84 ASN A CA 1
ATOM 709 C C . ASN A 1 84 ? -9.599 2.424 3.497 1.00 97.69 84 ASN A C 1
ATOM 711 O O . ASN A 1 84 ? -10.702 1.932 3.278 1.00 97.69 84 ASN A O 1
ATOM 715 N N . LEU A 1 85 ? -8.493 1.678 3.574 1.00 97.38 85 LEU A N 1
ATOM 716 C CA . LEU A 1 85 ? -8.479 0.223 3.396 1.00 97.38 85 LEU A CA 1
ATOM 717 C C . LEU A 1 85 ? -8.394 -0.555 4.711 1.00 97.38 85 LEU A C 1
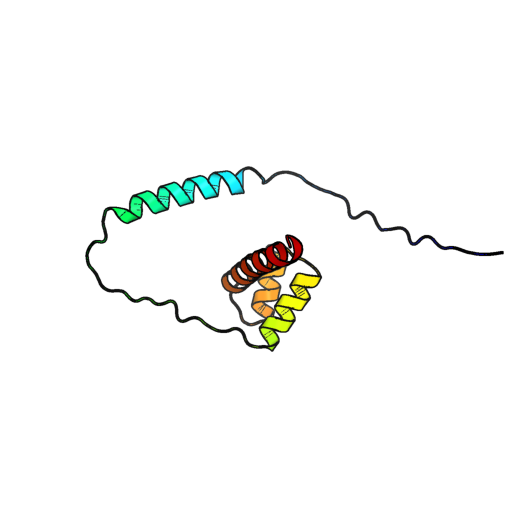ATOM 719 O O . LEU A 1 85 ? -8.294 -1.784 4.676 1.00 97.38 85 LEU A O 1
ATOM 723 N N . ASN A 1 86 ? -8.402 0.141 5.854 1.00 97.44 86 ASN A N 1
ATOM 724 C CA . ASN A 1 86 ? -8.141 -0.432 7.176 1.00 97.44 86 ASN A CA 1
ATOM 725 C C . ASN A 1 86 ? -6.837 -1.253 7.209 1.00 97.44 86 ASN A C 1
ATOM 727 O O . ASN A 1 86 ? -6.768 -2.344 7.774 1.00 97.44 86 ASN A O 1
ATOM 731 N N . LEU A 1 87 ? -5.790 -0.717 6.582 1.00 96.62 87 LEU A N 1
ATOM 732 C CA . LEU A 1 87 ? -4.445 -1.280 6.565 1.00 96.62 87 LEU A CA 1
ATOM 733 C C . LEU A 1 87 ? -3.482 -0.362 7.318 1.00 96.62 87 LEU A C 1
ATOM 735 O O . LEU A 1 87 ? -3.730 0.820 7.527 1.00 96.62 87 LEU A O 1
ATOM 739 N N . THR A 1 88 ? -2.324 -0.893 7.691 1.00 97.56 88 THR A N 1
ATOM 740 C CA . THR A 1 88 ? -1.217 -0.061 8.174 1.00 97.56 88 THR A CA 1
ATOM 741 C C . THR A 1 88 ? -0.468 0.576 7.001 1.00 97.56 88 THR A C 1
ATOM 743 O O . THR A 1 88 ? -0.300 -0.046 5.947 1.00 97.56 88 THR A O 1
ATOM 746 N N . GLU A 1 89 ? 0.106 1.769 7.201 1.00 98.00 89 GLU A N 1
ATOM 747 C CA . GLU A 1 89 ? 1.003 2.400 6.214 1.00 98.00 89 GLU A CA 1
ATOM 748 C C . GLU A 1 89 ? 2.116 1.445 5.753 1.00 98.00 89 GLU A C 1
ATOM 750 O O . GLU A 1 89 ? 2.515 1.437 4.588 1.00 98.00 89 GLU A O 1
ATOM 755 N N . LYS A 1 90 ? 2.617 0.608 6.670 1.00 96.62 90 LYS A N 1
ATOM 756 C CA . LYS A 1 90 ? 3.643 -0.397 6.385 1.00 96.62 90 LYS A CA 1
ATOM 757 C C . LYS A 1 90 ? 3.151 -1.444 5.385 1.00 96.62 90 LYS A C 1
ATOM 759 O O . LYS A 1 90 ? 3.898 -1.782 4.469 1.00 96.62 90 LYS A O 1
ATOM 764 N N . GLN A 1 91 ? 1.927 -1.950 5.538 1.00 97.19 91 GLN A N 1
ATOM 765 C CA . GLN A 1 91 ? 1.342 -2.912 4.598 1.00 97.1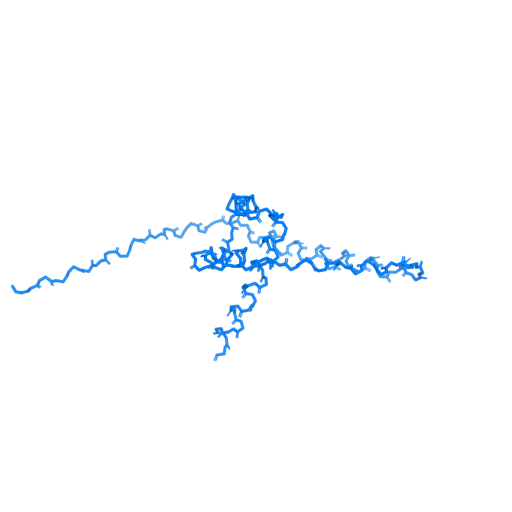9 91 GLN A CA 1
ATOM 766 C C . GLN A 1 91 ? 1.178 -2.295 3.210 1.00 97.19 91 GLN A C 1
ATOM 768 O O . GLN A 1 91 ? 1.603 -2.90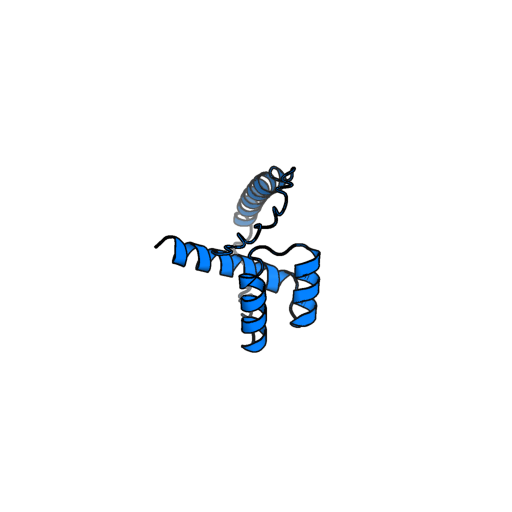7 2.231 1.00 97.19 91 GLN A O 1
ATOM 773 N N . VAL A 1 92 ? 0.676 -1.059 3.134 1.00 97.50 92 VAL A N 1
ATOM 774 C CA . VAL A 1 92 ? 0.553 -0.318 1.870 1.00 97.50 92 VAL A CA 1
ATOM 775 C C . VAL A 1 92 ? 1.929 -0.108 1.227 1.00 97.50 92 VAL A C 1
ATOM 777 O O . VAL A 1 92 ? 2.128 -0.430 0.056 1.00 97.50 92 VAL A O 1
ATOM 780 N N . LYS A 1 93 ? 2.932 0.330 2.002 1.00 97.19 93 LYS A N 1
ATOM 781 C CA . LYS A 1 93 ? 4.317 0.503 1.529 1.00 97.19 93 LYS A CA 1
ATOM 782 C C . LYS A 1 93 ? 4.885 -0.790 0.942 1.00 97.19 93 LYS A C 1
ATOM 784 O O . LYS A 1 93 ? 5.444 -0.767 -0.155 1.00 97.19 93 LYS A O 1
ATOM 789 N N . ILE A 1 94 ? 4.749 -1.906 1.661 1.00 97.00 94 ILE A N 1
ATOM 790 C CA . ILE A 1 94 ? 5.242 -3.218 1.219 1.00 97.00 94 ILE A CA 1
ATOM 791 C C . ILE A 1 94 ? 4.505 -3.670 -0.043 1.00 97.00 94 ILE A C 1
ATOM 793 O O . ILE A 1 94 ? 5.139 -4.166 -0.976 1.00 97.00 94 ILE A O 1
ATOM 797 N N . TRP A 1 95 ? 3.184 -3.481 -0.108 1.00 97.69 95 TRP A N 1
ATOM 798 C CA . TRP A 1 95 ? 2.407 -3.851 -1.285 1.00 97.69 95 TRP A CA 1
ATOM 799 C C . TRP A 1 95 ? 2.873 -3.075 -2.521 1.00 97.69 95 TRP A C 1
ATOM 801 O O . TRP A 1 95 ? 3.190 -3.701 -3.530 1.00 97.69 95 TRP A O 1
ATOM 811 N N . PHE A 1 96 ? 3.049 -1.751 -2.425 1.00 98.38 96 PHE A N 1
ATOM 812 C CA . PHE A 1 96 ? 3.544 -0.921 -3.532 1.00 98.38 96 PHE A CA 1
ATOM 813 C C . PHE A 1 96 ? 4.964 -1.311 -3.965 1.00 98.38 96 PHE A C 1
ATOM 815 O O . PHE A 1 96 ? 5.259 -1.381 -5.159 1.00 98.38 96 PHE A O 1
ATOM 822 N N . GLN A 1 97 ? 5.849 -1.628 -3.014 1.00 97.94 97 GLN A N 1
ATOM 823 C CA . GLN A 1 97 ? 7.187 -2.146 -3.320 1.00 97.94 97 GLN A CA 1
ATOM 824 C C . GLN A 1 97 ? 7.120 -3.457 -4.114 1.00 97.94 97 GLN A C 1
ATOM 826 O O . GLN A 1 97 ? 7.725 -3.567 -5.184 1.00 97.94 97 GLN A O 1
ATOM 831 N N . ASN A 1 98 ? 6.339 -4.428 -3.637 1.00 97.19 98 ASN A N 1
ATOM 832 C CA . ASN A 1 98 ? 6.150 -5.710 -4.316 1.00 97.19 98 ASN A CA 1
ATOM 833 C C . ASN A 1 98 ? 5.499 -5.530 -5.690 1.00 97.19 98 ASN A C 1
ATOM 835 O O . ASN A 1 98 ? 5.879 -6.191 -6.662 1.00 97.19 98 ASN A O 1
ATOM 839 N N . ARG A 1 99 ? 4.544 -4.606 -5.789 1.00 97.75 99 ARG A N 1
ATOM 840 C CA . ARG A 1 99 ? 3.828 -4.327 -7.025 1.00 97.75 99 ARG A CA 1
ATOM 841 C C . ARG A 1 99 ? 4.742 -3.764 -8.104 1.00 97.75 99 ARG A C 1
ATOM 843 O O . ARG A 1 99 ? 4.672 -4.238 -9.239 1.00 97.75 99 ARG A O 1
ATOM 850 N N . ARG A 1 100 ? 5.651 -2.848 -7.751 1.00 97.50 100 ARG A N 1
ATOM 851 C CA . ARG A 1 100 ? 6.677 -2.334 -8.673 1.00 97.50 100 ARG A CA 1
ATOM 852 C C . ARG A 1 100 ? 7.635 -3.414 -9.149 1.00 97.50 100 ARG A C 1
ATOM 854 O O . ARG A 1 100 ? 7.994 -3.419 -10.320 1.00 97.50 100 ARG A O 1
ATOM 861 N N . VAL A 1 101 ? 8.041 -4.344 -8.282 1.00 96.62 101 VAL A N 1
ATOM 862 C CA . VAL A 1 101 ? 8.889 -5.478 -8.695 1.00 96.62 101 VAL A CA 1
ATOM 863 C C . VAL A 1 101 ? 8.176 -6.326 -9.748 1.00 96.62 101 VAL A C 1
ATOM 865 O O . VAL A 1 101 ? 8.767 -6.615 -10.785 1.00 96.62 101 VAL A O 1
ATOM 868 N N . ARG A 1 102 ? 6.906 -6.686 -9.515 1.00 93.88 102 ARG A N 1
ATOM 869 C CA . ARG A 1 102 ? 6.097 -7.439 -10.491 1.00 93.88 102 ARG A CA 1
ATOM 870 C C . ARG A 1 102 ? 5.898 -6.669 -11.793 1.00 93.88 102 ARG A C 1
ATOM 872 O O . ARG A 1 102 ? 6.050 -7.246 -12.861 1.00 93.88 102 ARG A O 1
ATOM 879 N N . TRP A 1 103 ? 5.592 -5.376 -11.697 1.00 95.06 103 TRP A N 1
ATOM 880 C CA . TRP A 1 103 ? 5.445 -4.509 -12.862 1.00 95.06 103 TRP A CA 1
ATOM 881 C C . TRP A 1 103 ? 6.727 -4.504 -13.691 1.00 95.06 103 TRP A C 1
ATOM 883 O O . TRP A 1 103 ? 6.684 -4.845 -14.864 1.00 95.06 103 TRP A O 1
ATOM 893 N N . ARG A 1 104 ? 7.880 -4.234 -13.075 1.00 95.12 104 ARG A N 1
ATOM 894 C CA . ARG A 1 104 ? 9.158 -4.180 -13.790 1.00 95.12 104 ARG A CA 1
ATOM 895 C C . ARG A 1 104 ? 9.480 -5.500 -14.482 1.00 95.12 104 ARG A C 1
ATOM 897 O O . ARG A 1 104 ? 9.802 -5.474 -15.654 1.00 95.12 104 ARG A O 1
ATOM 904 N N . LYS A 1 105 ? 9.291 -6.635 -13.793 1.00 91.94 105 LYS A N 1
ATOM 905 C CA . LYS A 1 105 ? 9.489 -7.978 -14.371 1.00 91.94 105 LYS A CA 1
ATOM 906 C C . LYS A 1 105 ? 8.629 -8.238 -15.609 1.00 91.94 105 LYS A C 1
ATOM 908 O O . LYS A 1 105 ? 9.087 -8.920 -16.511 1.00 91.94 105 LYS A O 1
ATOM 913 N N . ARG A 1 106 ? 7.396 -7.721 -15.641 1.00 88.62 106 ARG A N 1
ATOM 914 C CA . ARG A 1 106 ? 6.483 -7.883 -16.781 1.00 88.62 106 ARG A CA 1
ATOM 915 C C . ARG A 1 106 ? 6.792 -6.943 -17.949 1.00 88.62 106 ARG A C 1
ATOM 917 O O . ARG A 1 106 ? 6.411 -7.265 -19.057 1.00 88.62 106 ARG A O 1
ATOM 924 N N . ASN A 1 107 ? 7.434 -5.801 -17.697 1.00 83.75 107 ASN A N 1
ATOM 925 C CA . ASN A 1 107 ? 7.825 -4.845 -18.745 1.00 83.75 107 ASN A CA 1
ATOM 926 C C . ASN A 1 107 ? 9.284 -5.024 -19.207 1.00 83.75 107 ASN A C 1
ATOM 928 O O . ASN A 1 107 ? 9.707 -4.365 -20.146 1.00 83.75 107 ASN A O 1
ATOM 932 N N . SER A 1 108 ? 10.079 -5.838 -18.506 1.00 70.19 108 SER A N 1
ATOM 933 C CA . SER A 1 108 ? 11.458 -6.184 -18.878 1.00 70.19 108 SER A CA 1
ATOM 934 C C . SER A 1 108 ? 11.561 -7.485 -19.684 1.00 70.19 108 SER A C 1
ATOM 936 O O . SER A 1 108 ? 12.670 -7.968 -19.899 1.00 70.19 108 SER A O 1
ATOM 938 N N . LEU A 1 109 ? 10.421 -8.083 -20.027 1.00 50.84 109 LEU A N 1
ATOM 939 C CA . LEU A 1 109 ? 10.252 -9.192 -20.964 1.00 50.84 109 LEU A CA 1
ATOM 940 C C . LEU A 1 109 ? 9.543 -8.634 -22.196 1.00 50.84 109 LEU A C 1
ATOM 942 O O . LEU A 1 109 ? 9.878 -9.097 -23.302 1.00 50.84 109 LEU A O 1
#

Foldseek 3Di:
DDDDDPDPPPDPDPPDDDDPPVVVVVVVVVVVVVVVVPPPDPDDDDPPPVPDDDADPVLVVLLVVVCVVPLDDDPVRLVVSCVVRVHDSVVSVVVSVVVVVVVCVVVVD

InterPro domains:
  IPR001356 Homeodomain [PF00046] (50-105)
  IPR001356 Homeodomain [PS50071] (46-106)
  IPR001356 Homeodomain [SM00389] (48-109)
  IPR001356 Homeodomain [cd00086] (50-107)
  IPR009057 Homedomain-like superfamily [SSF46689] (45-107)
  IPR017970 Homeobox, conserved site [PS00027] (81-104)
  IPR020479 Homeodomain, metazoa [PR00024] (70-81)
  IPR020479 Homeodomain, metazoa [PR00024] (85-95)
  IPR020479 Homeodomain, metazoa [PR00024] (95-104)

pLDDT: mean 71.77, std 25.54, range [32.41, 98.38]